Protein AF-A0A486XQH2-F1 (afdb_monomer)

Foldseek 3Di:
DDPPVVPPDDDDDDDDDPVVVVVLVVVCVVVVHDSVCSVCVVCVVVPPDDDDPVVVVVVVCVVVVDDDDAPDVVSVCVVVVHDPVD

Secondary structure (DSSP, 8-state):
--------PPP------HHHHHHHHHHHHHTT--HHHHHHHHHTTTS-----HHHHHHHHHHHTT-S---SSHHHHHHHTT--TT-

Structure (mmCIF, N/CA/C/O backbone):
data_AF-A0A486XQH2-F1
#
_entry.id   AF-A0A486XQH2-F1
#
loop_
_atom_site.group_PDB
_atom_site.id
_atom_site.type_symbol
_atom_site.label_atom_id
_atom_site.label_alt_id
_atom_site.label_comp_id
_atom_site.label_asym_id
_atom_site.label_entity_id
_atom_site.label_seq_id
_atom_site.pdbx_PDB_ins_code
_atom_site.Cartn_x
_atom_site.Cartn_y
_atom_site.Cartn_z
_atom_site.occupancy
_atom_site.B_iso_or_equiv
_atom_site.auth_seq_id
_atom_site.auth_comp_id
_atom_site.auth_asym_id
_atom_site.auth_atom_id
_atom_site.pdbx_PDB_model_num
ATOM 1 N N . MET A 1 1 ? 25.710 -18.563 9.345 1.00 36.62 1 MET A N 1
ATOM 2 C CA . MET A 1 1 ? 24.999 -17.799 10.393 1.00 36.62 1 MET A CA 1
ATOM 3 C C . MET A 1 1 ? 23.824 -17.088 9.742 1.00 36.62 1 MET A C 1
ATOM 5 O O . MET A 1 1 ? 24.058 -16.229 8.907 1.00 36.62 1 MET A O 1
ATOM 9 N N . ARG A 1 2 ? 22.580 -17.492 10.032 1.00 37.16 2 ARG A N 1
ATOM 10 C CA . ARG A 1 2 ? 21.391 -16.729 9.624 1.00 37.16 2 ARG A CA 1
ATOM 11 C C . ARG A 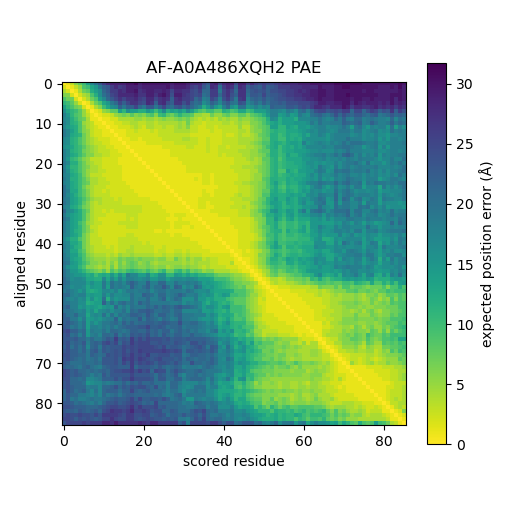1 2 ? 21.074 -15.768 10.760 1.00 37.16 2 ARG A C 1
ATOM 13 O O . ARG A 1 2 ? 20.551 -16.202 11.780 1.00 37.16 2 ARG A O 1
ATOM 20 N N . ASP A 1 3 ? 21.419 -14.500 10.594 1.00 40.44 3 ASP A N 1
ATOM 21 C CA . ASP A 1 3 ? 20.868 -13.446 11.438 1.00 40.44 3 ASP A CA 1
ATOM 22 C C . ASP A 1 3 ? 19.459 -13.131 10.912 1.00 40.44 3 ASP A C 1
ATOM 24 O O . ASP A 1 3 ? 19.245 -12.262 10.067 1.00 40.44 3 ASP A O 1
ATOM 28 N N . LEU A 1 4 ? 18.493 -13.956 11.326 1.00 46.50 4 LEU A N 1
ATOM 29 C CA . LEU A 1 4 ? 17.072 -13.638 11.230 1.00 46.50 4 LEU A CA 1
ATOM 30 C C . LEU A 1 4 ? 16.807 -12.579 12.296 1.00 46.50 4 LEU A C 1
ATOM 32 O O . LEU A 1 4 ? 16.316 -12.889 13.382 1.00 46.50 4 LEU A O 1
ATOM 36 N N . SER A 1 5 ? 17.165 -11.333 11.991 1.00 45.62 5 SER A N 1
ATOM 37 C CA . SER A 1 5 ? 16.700 -10.176 12.743 1.00 45.62 5 SER A CA 1
ATOM 38 C C . SER A 1 5 ? 15.174 -10.162 12.660 1.00 45.62 5 SER A C 1
ATOM 40 O O . SER A 1 5 ? 14.566 -9.625 11.738 1.00 45.62 5 SER A O 1
ATOM 42 N N . ALA A 1 6 ? 14.535 -10.847 13.608 1.00 52.97 6 ALA A N 1
ATOM 43 C CA . ALA A 1 6 ? 13.107 -10.794 13.825 1.00 52.97 6 ALA A CA 1
ATOM 44 C C . ALA A 1 6 ? 12.786 -9.330 14.120 1.00 52.97 6 ALA A C 1
ATOM 46 O O . ALA A 1 6 ? 12.967 -8.859 15.243 1.00 52.97 6 ALA A O 1
ATOM 47 N N . HIS A 1 7 ? 12.403 -8.585 13.080 1.00 61.34 7 HIS A N 1
ATOM 48 C CA . HIS A 1 7 ? 12.010 -7.194 13.203 1.00 61.34 7 HIS A CA 1
ATOM 49 C C . HIS A 1 7 ? 10.955 -7.122 14.303 1.00 61.34 7 HIS A C 1
ATOM 51 O O . HIS A 1 7 ? 9.864 -7.683 14.172 1.00 61.34 7 HIS A O 1
ATOM 57 N N . LYS A 1 8 ? 11.322 -6.507 15.430 1.00 80.62 8 LYS A N 1
ATOM 58 C CA . LYS A 1 8 ? 10.478 -6.426 16.618 1.00 80.62 8 LYS A CA 1
ATOM 59 C C . LYS A 1 8 ? 9.192 -5.706 16.220 1.00 80.62 8 LYS A C 1
ATOM 61 O O . LYS A 1 8 ? 9.205 -4.499 15.997 1.00 80.62 8 LYS A O 1
ATOM 66 N N . LYS A 1 9 ? 8.096 -6.456 16.070 1.00 79.50 9 LYS A N 1
ATOM 67 C CA . LYS A 1 9 ? 6.797 -5.888 15.696 1.00 79.50 9 LYS A CA 1
ATOM 68 C C . LYS A 1 9 ? 6.323 -4.977 16.827 1.00 79.50 9 LYS A C 1
ATOM 70 O O . LYS A 1 9 ? 6.260 -5.400 17.980 1.00 79.50 9 LYS A O 1
ATOM 75 N N . VAL A 1 10 ? 6.003 -3.732 16.490 1.00 87.56 10 VAL A N 1
ATOM 76 C CA . VAL A 1 10 ? 5.438 -2.745 17.418 1.00 87.56 10 VAL A CA 1
ATOM 77 C C . VAL A 1 10 ? 3.940 -2.635 17.155 1.00 87.56 10 VAL A C 1
ATOM 79 O O . VAL A 1 10 ? 3.497 -2.710 16.010 1.00 87.56 10 VAL A O 1
ATOM 82 N N . LYS A 1 11 ? 3.147 -2.488 18.220 1.00 90.88 11 LYS A N 1
ATOM 83 C CA . LYS A 1 11 ? 1.697 -2.304 18.121 1.00 90.88 11 LYS A CA 1
ATOM 84 C C . LYS A 1 11 ? 1.379 -0.827 17.885 1.00 90.88 11 LYS A C 1
ATOM 86 O O . LYS A 1 11 ? 1.850 0.023 18.632 1.00 90.88 11 LYS A O 1
ATOM 91 N N . MET A 1 12 ? 0.538 -0.553 16.893 1.00 89.50 12 MET A N 1
ATOM 92 C CA . MET A 1 12 ? -0.045 0.763 16.632 1.00 89.50 12 MET A CA 1
ATOM 93 C C . MET A 1 12 ? -1.553 0.703 16.896 1.00 89.50 12 MET A C 1
ATOM 95 O O . MET A 1 12 ? -2.202 -0.283 16.541 1.00 89.50 12 MET A O 1
ATOM 99 N N . THR A 1 13 ? -2.099 1.743 17.521 1.00 94.69 13 THR A N 1
ATOM 100 C CA . THR A 1 13 ? -3.544 1.921 17.718 1.00 94.69 13 THR A CA 1
ATOM 101 C C . THR A 1 13 ? -4.007 3.063 16.824 1.00 94.69 13 THR A C 1
ATOM 103 O O . THR A 1 13 ? -3.343 4.093 16.768 1.00 94.69 13 THR A O 1
ATOM 106 N N . ILE A 1 14 ? -5.125 2.872 16.127 1.00 93.62 14 ILE A N 1
ATOM 107 C CA . ILE A 1 14 ? -5.744 3.887 15.272 1.00 93.62 14 ILE A CA 1
ATOM 108 C C . ILE A 1 14 ? -7.132 4.165 15.836 1.00 93.62 14 ILE A C 1
ATOM 110 O O . ILE A 1 14 ? -7.941 3.243 15.973 1.00 93.62 14 ILE A O 1
ATOM 114 N N . GLU A 1 15 ? -7.391 5.423 16.169 1.00 97.06 15 GLU A N 1
ATOM 115 C CA . GLU A 1 15 ? -8.731 5.897 16.496 1.00 97.06 1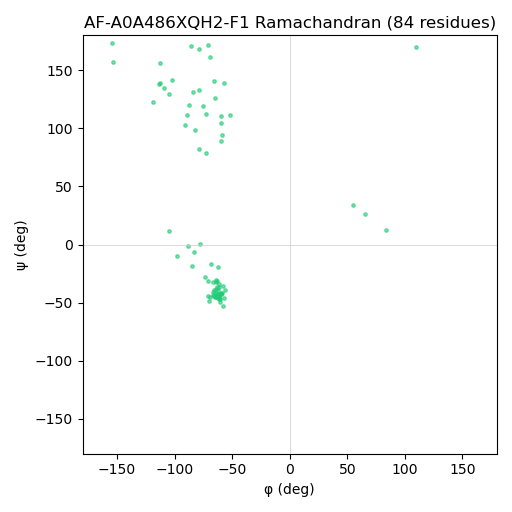5 GLU A CA 1
ATOM 116 C C . GLU A 1 15 ? -9.511 6.119 15.200 1.00 97.06 15 GLU A C 1
ATOM 118 O O . GLU A 1 15 ? -8.992 6.677 14.236 1.00 97.06 15 GLU A O 1
ATOM 123 N N . CYS A 1 16 ? -10.741 5.621 15.158 1.00 95.81 16 CYS A N 1
ATOM 124 C CA . CYS A 1 16 ? -11.636 5.761 14.018 1.00 95.81 16 CYS A CA 1
ATOM 125 C C . CYS A 1 16 ? -13.087 5.696 14.493 1.00 95.81 16 CYS A C 1
ATOM 127 O O . CYS A 1 16 ? -13.400 5.127 15.545 1.00 95.81 16 CYS A O 1
ATOM 129 N N . THR A 1 17 ? -13.977 6.268 13.698 1.00 98.38 17 THR A N 1
ATOM 130 C CA . THR A 1 17 ? -15.421 6.148 13.866 1.00 98.38 17 THR A CA 1
ATOM 131 C C . THR A 1 17 ? -15.892 4.716 13.561 1.00 98.38 17 THR 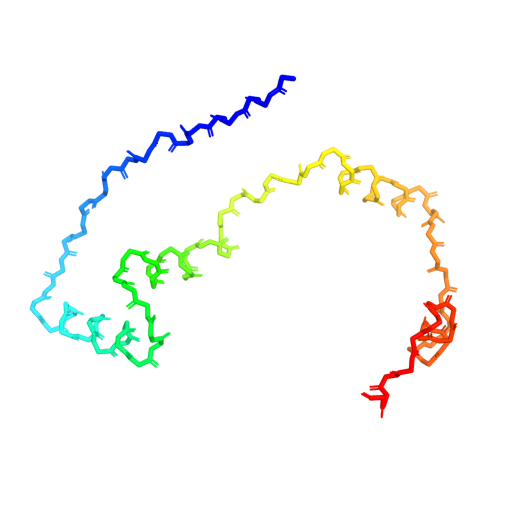A C 1
ATOM 133 O O . THR A 1 17 ? -15.194 3.940 12.892 1.00 98.38 17 THR A O 1
ATOM 136 N N . PRO A 1 18 ? -17.093 4.323 14.027 1.00 98.12 18 PRO A N 1
ATOM 137 C CA . PRO A 1 18 ? -17.669 3.020 13.693 1.00 98.12 18 PRO A CA 1
ATOM 138 C C . PRO A 1 18 ? -17.788 2.774 12.181 1.00 98.12 18 PRO A C 1
ATOM 140 O O . PRO A 1 18 ? -17.496 1.665 11.725 1.00 98.12 18 PRO A O 1
ATOM 143 N N . ASP A 1 19 ? -18.149 3.807 11.417 1.00 98.19 19 ASP A N 1
ATOM 144 C CA . ASP A 1 19 ? -18.341 3.728 9.966 1.00 98.19 19 ASP A CA 1
ATOM 145 C C . ASP A 1 19 ? -17.011 3.555 9.230 1.00 98.19 19 ASP A C 1
ATOM 147 O O . ASP A 1 19 ? -16.879 2.666 8.386 1.00 98.19 19 ASP A O 1
ATOM 151 N N . GLU A 1 20 ? -15.983 4.318 9.612 1.00 97.75 20 GLU A N 1
ATOM 152 C CA . GLU A 1 20 ? -14.623 4.139 9.092 1.00 97.75 20 GLU A CA 1
ATOM 153 C C . GLU A 1 20 ? -14.125 2.717 9.357 1.00 97.75 20 GLU A C 1
ATOM 155 O O . GLU A 1 20 ? -13.640 2.041 8.448 1.00 97.75 20 GLU A O 1
ATOM 160 N N . ARG A 1 21 ? -14.311 2.200 10.579 1.00 96.62 21 ARG A N 1
ATOM 161 C CA . ARG A 1 21 ? -13.928 0.824 10.920 1.00 96.62 21 ARG A CA 1
ATOM 162 C C . ARG A 1 21 ? -14.654 -0.207 10.055 1.00 96.62 21 ARG A C 1
ATOM 164 O O . ARG A 1 21 ? -14.040 -1.202 9.656 1.00 96.62 21 ARG A O 1
ATOM 171 N N . ALA A 1 22 ? -15.948 -0.017 9.800 1.00 97.62 22 ALA A N 1
ATOM 172 C CA . ALA A 1 22 ? -16.731 -0.909 8.949 1.00 97.62 22 ALA A CA 1
ATOM 173 C C . ALA A 1 22 ? -16.216 -0.885 7.503 1.00 97.62 22 ALA A C 1
ATOM 175 O O . ALA A 1 22 ? -15.995 -1.943 6.907 1.00 97.62 22 ALA A O 1
ATOM 176 N N . TYR A 1 23 ? -15.934 0.307 6.977 1.00 97.50 23 TYR A N 1
ATOM 177 C CA . TYR A 1 23 ? -15.408 0.480 5.629 1.00 97.50 23 TYR A CA 1
ATOM 178 C C . TYR A 1 23 ? -14.015 -0.146 5.465 1.00 97.50 23 TYR A C 1
ATOM 180 O O . TYR A 1 23 ? -13.788 -0.910 4.526 1.00 97.50 23 TYR A O 1
ATOM 188 N N . ILE A 1 24 ? -13.103 0.068 6.422 1.00 96.31 24 ILE A N 1
ATOM 189 C CA . ILE A 1 24 ? -11.764 -0.547 6.413 1.00 96.31 24 ILE A CA 1
ATOM 190 C C . ILE A 1 24 ? -11.874 -2.081 6.425 1.00 96.31 24 ILE A C 1
ATOM 192 O O . ILE A 1 24 ? -11.175 -2.756 5.669 1.00 96.31 24 ILE A O 1
ATOM 196 N N . LYS A 1 25 ? -12.776 -2.656 7.234 1.00 96.56 25 LYS A N 1
ATOM 197 C CA . LYS A 1 25 ? -13.016 -4.112 7.246 1.00 96.56 25 LYS A CA 1
ATOM 198 C C . LYS A 1 25 ? -13.507 -4.634 5.900 1.00 96.56 25 LYS A C 1
ATOM 200 O O . LYS A 1 25 ? -13.046 -5.685 5.459 1.00 96.56 25 LYS A O 1
ATOM 205 N N . MET A 1 26 ? -14.422 -3.915 5.256 1.00 97.88 26 MET A N 1
ATOM 206 C CA . MET A 1 26 ? -14.943 -4.290 3.944 1.00 97.88 26 MET A CA 1
ATOM 207 C C . MET A 1 26 ? -13.836 -4.279 2.882 1.00 97.88 26 MET A C 1
ATOM 209 O O . MET A 1 26 ? -13.725 -5.225 2.102 1.00 97.88 26 MET A O 1
ATOM 213 N N . LEU A 1 27 ? -12.980 -3.252 2.883 1.00 97.75 27 LEU A N 1
ATOM 214 C CA . LEU A 1 27 ? -11.828 -3.174 1.982 1.00 97.75 27 LEU A CA 1
ATOM 215 C C . LEU A 1 27 ? -10.832 -4.314 2.220 1.00 97.75 27 LEU A C 1
ATOM 217 O O . LEU A 1 27 ? -10.368 -4.926 1.261 1.00 97.75 27 LEU A O 1
ATOM 221 N N . ALA A 1 28 ? -10.546 -4.636 3.484 1.00 97.19 28 ALA A N 1
ATOM 222 C CA . ALA A 1 28 ? -9.635 -5.721 3.843 1.00 97.19 28 ALA A CA 1
ATOM 223 C C . ALA A 1 28 ? -10.160 -7.074 3.336 1.00 97.19 28 ALA A C 1
ATOM 225 O O . ALA A 1 28 ? -9.427 -7.820 2.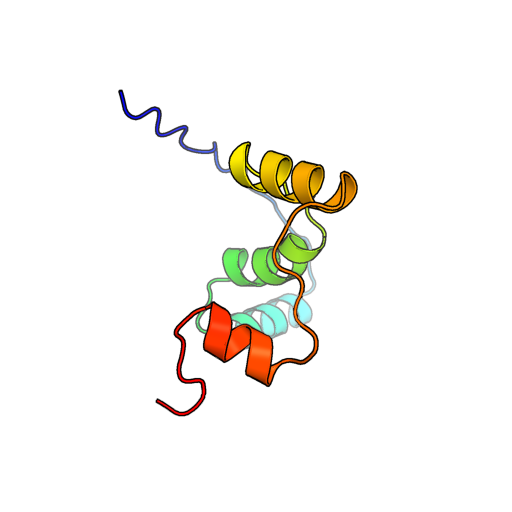689 1.00 97.19 28 ALA A O 1
ATOM 226 N N . ALA A 1 29 ? -11.455 -7.342 3.539 1.00 97.31 29 ALA A N 1
ATOM 227 C CA . ALA A 1 29 ? -12.113 -8.544 3.038 1.00 97.31 29 ALA A CA 1
ATOM 228 C C . ALA A 1 29 ? -12.072 -8.634 1.505 1.00 97.31 29 ALA A C 1
ATOM 230 O O . ALA A 1 29 ? -11.719 -9.681 0.969 1.00 97.31 29 ALA A O 1
ATOM 231 N N . LYS A 1 30 ? -12.367 -7.532 0.800 1.00 97.06 30 LYS A N 1
ATOM 232 C CA . LYS A 1 30 ? -12.309 -7.471 -0.670 1.00 97.06 30 LYS A CA 1
ATOM 233 C C . LYS A 1 30 ? -10.901 -7.740 -1.214 1.00 97.06 30 LYS A C 1
ATOM 235 O O . LYS A 1 30 ? -10.768 -8.317 -2.285 1.00 97.06 30 LYS A O 1
ATOM 240 N N . ALA A 1 31 ? -9.866 -7.317 -0.490 1.00 95.94 31 ALA A N 1
ATOM 241 C CA . ALA A 1 31 ? -8.468 -7.515 -0.865 1.00 95.94 31 ALA A CA 1
ATOM 242 C C . ALA A 1 31 ? -7.871 -8.845 -0.365 1.00 95.94 31 ALA A C 1
ATOM 244 O O . ALA A 1 31 ? -6.704 -9.109 -0.633 1.00 95.94 31 ALA A O 1
ATOM 245 N N . HIS A 1 32 ? -8.634 -9.668 0.367 1.00 96.38 3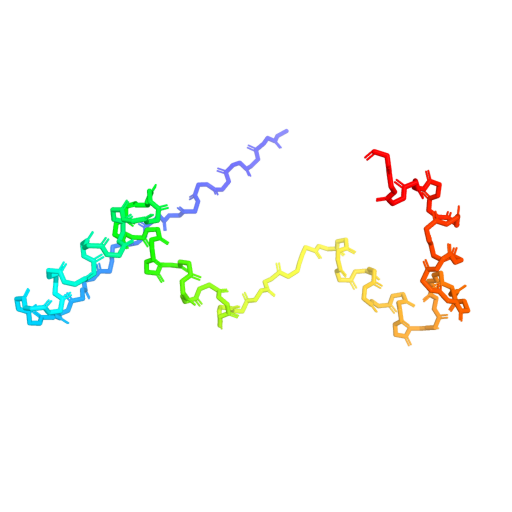2 HIS A N 1
ATOM 246 C CA . HIS A 1 32 ? -8.134 -10.865 1.059 1.00 96.38 32 HIS A CA 1
ATOM 247 C C . HIS A 1 32 ? -6.953 -10.585 2.011 1.00 96.38 32 HIS A C 1
ATOM 249 O O . HIS A 1 32 ? -6.070 -11.422 2.194 1.00 96.38 32 HIS A O 1
ATOM 255 N N . LEU A 1 33 ? -6.949 -9.410 2.646 1.00 94.94 33 LEU A N 1
ATOM 2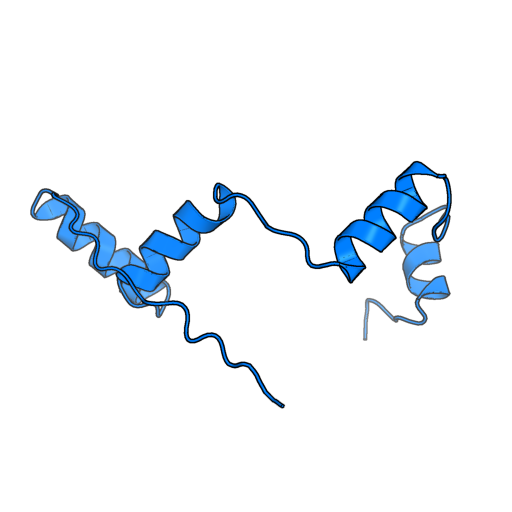56 C CA . LEU A 1 33 ? -5.932 -8.983 3.607 1.00 94.94 33 LEU A CA 1
ATOM 257 C C . LEU A 1 33 ? -6.526 -8.884 5.015 1.00 94.94 33 LEU A C 1
ATOM 259 O O . LEU A 1 33 ? -7.726 -8.669 5.194 1.00 94.94 33 LEU A O 1
ATOM 263 N N . ASN A 1 34 ? -5.679 -8.986 6.041 1.00 95.06 34 ASN A N 1
ATOM 264 C CA . ASN A 1 34 ? -6.074 -8.527 7.373 1.00 95.06 34 ASN A CA 1
ATOM 265 C C . ASN A 1 34 ? -5.967 -6.989 7.461 1.00 95.06 34 ASN A C 1
ATOM 267 O O . ASN A 1 34 ? -5.397 -6.333 6.589 1.00 95.06 34 ASN A O 1
ATOM 271 N N . LEU A 1 35 ? -6.523 -6.400 8.524 1.00 94.31 35 LEU A N 1
ATOM 272 C CA . LEU A 1 35 ? -6.556 -4.940 8.692 1.00 94.31 35 LEU A CA 1
ATOM 273 C C . LEU A 1 35 ? -5.157 -4.311 8.714 1.00 94.31 35 LEU A C 1
ATOM 275 O O . LEU A 1 35 ? -4.949 -3.264 8.108 1.00 94.31 35 LEU A O 1
ATOM 279 N N . SER A 1 36 ? -4.211 -4.936 9.417 1.00 93.00 36 SER A N 1
ATOM 280 C CA . SER A 1 36 ? -2.844 -4.427 9.526 1.00 93.00 36 SER A CA 1
ATO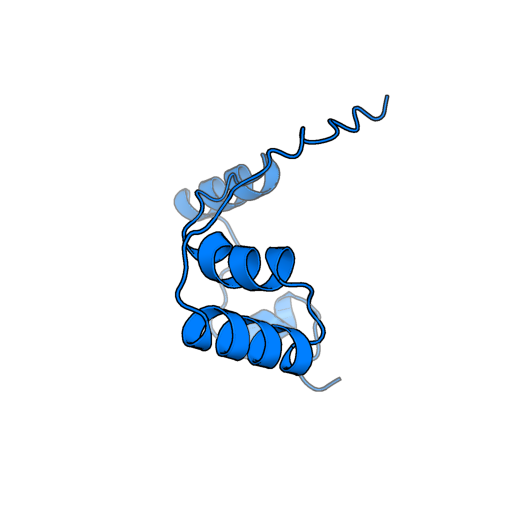M 281 C C . SER A 1 36 ? -2.140 -4.450 8.174 1.00 93.00 36 SER A C 1
ATOM 283 O O . SER A 1 36 ? -1.530 -3.453 7.802 1.00 93.00 36 SER A O 1
ATOM 285 N N . ASP A 1 37 ? -2.282 -5.539 7.421 1.00 93.25 37 ASP A N 1
ATOM 286 C CA . ASP A 1 37 ? -1.683 -5.688 6.095 1.00 93.25 37 ASP A CA 1
ATOM 287 C C . ASP A 1 37 ? -2.295 -4.708 5.095 1.00 93.25 37 ASP A C 1
ATOM 289 O O . ASP A 1 37 ? -1.562 -4.073 4.340 1.00 93.25 37 ASP A O 1
ATOM 293 N N . LEU A 1 38 ? -3.619 -4.507 5.133 1.00 95.50 38 LEU A N 1
ATOM 294 C CA . LEU A 1 38 ? -4.279 -3.500 4.305 1.00 95.50 38 LEU A CA 1
ATOM 295 C C . LEU A 1 38 ? -3.700 -2.108 4.584 1.00 95.50 38 LEU A C 1
ATOM 297 O O . LEU A 1 38 ? -3.260 -1.429 3.659 1.00 95.50 38 LEU A O 1
ATOM 301 N N . ILE A 1 39 ? -3.667 -1.686 5.849 1.00 93.69 39 ILE A N 1
ATOM 302 C CA . ILE A 1 39 ? -3.195 -0.349 6.235 1.00 93.69 39 ILE A CA 1
ATOM 303 C C . ILE A 1 39 ? -1.721 -0.166 5.860 1.00 93.69 39 ILE A C 1
ATOM 305 O O . ILE A 1 39 ? -1.356 0.840 5.252 1.00 93.69 39 ILE A O 1
ATOM 309 N N . LEU A 1 40 ? -0.875 -1.156 6.156 1.00 91.81 40 LEU A N 1
ATOM 310 C CA . LEU A 1 40 ? 0.539 -1.112 5.793 1.00 91.81 40 LEU A CA 1
ATOM 311 C C . LEU A 1 40 ? 0.745 -1.111 4.274 1.00 91.81 40 LEU A C 1
ATOM 313 O O . LEU A 1 40 ? 1.675 -0.463 3.809 1.00 91.81 40 LEU A O 1
ATOM 317 N N . SER A 1 41 ? -0.118 -1.757 3.484 1.00 92.06 41 SER A N 1
ATOM 318 C CA . SER A 1 41 ? -0.014 -1.732 2.017 1.00 92.06 41 SER A CA 1
ATOM 319 C C . SER A 1 41 ? -0.191 -0.324 1.441 1.00 92.06 41 SER A C 1
ATOM 321 O O . SER A 1 41 ? 0.537 0.053 0.522 1.00 92.06 41 SER A O 1
ATOM 323 N N . TYR A 1 42 ? -1.080 0.489 2.024 1.00 91.31 42 TYR A N 1
ATOM 324 C CA . TYR A 1 42 ? -1.235 1.890 1.637 1.00 91.31 42 TYR A CA 1
ATOM 325 C C . TYR A 1 42 ? -0.027 2.724 2.073 1.00 91.31 42 TYR A C 1
ATOM 327 O O . TYR A 1 42 ? 0.551 3.422 1.247 1.00 91.31 42 TYR A O 1
ATOM 335 N N . LEU A 1 43 ? 0.396 2.594 3.336 1.00 89.88 43 LEU A N 1
ATOM 336 C CA . LEU A 1 43 ? 1.466 3.417 3.915 1.00 89.88 43 LEU A CA 1
ATOM 337 C C . LEU A 1 43 ? 2.873 3.049 3.418 1.00 89.88 43 LEU A C 1
ATOM 339 O O . LEU A 1 43 ? 3.763 3.892 3.370 1.00 89.88 43 LEU A O 1
ATOM 343 N N . SER A 1 44 ? 3.091 1.792 3.027 1.00 87.00 44 SER A N 1
ATOM 344 C CA . SER A 1 44 ? 4.405 1.292 2.595 1.00 87.00 44 SER A CA 1
ATOM 345 C C . SER A 1 44 ? 4.957 1.982 1.351 1.00 87.00 44 SER A C 1
ATOM 347 O O . SER A 1 44 ? 6.164 1.937 1.117 1.00 87.00 44 SER A O 1
ATOM 349 N N . LYS A 1 45 ? 4.097 2.636 0.564 1.00 83.19 45 LYS A N 1
ATOM 350 C CA . LYS A 1 45 ? 4.512 3.442 -0.589 1.00 83.19 45 LYS A CA 1
ATOM 351 C C . LYS A 1 45 ? 5.296 4.682 -0.167 1.00 83.19 45 LYS A C 1
ATOM 353 O O . LYS A 1 45 ? 6.216 5.067 -0.882 1.00 83.19 45 LYS A O 1
ATOM 358 N N . ASP A 1 46 ? 4.967 5.231 0.998 1.00 86.75 46 ASP A N 1
ATOM 359 C CA . ASP A 1 46 ? 5.558 6.452 1.546 1.00 86.75 46 ASP A CA 1
ATOM 360 C C . ASP A 1 46 ? 6.673 6.163 2.557 1.00 86.75 46 ASP A C 1
ATOM 362 O O . ASP A 1 46 ? 7.404 7.063 2.974 1.00 86.75 46 ASP A O 1
ATOM 366 N N . PHE A 1 47 ? 6.832 4.903 2.974 1.00 84.25 47 PHE A N 1
ATOM 367 C CA . PHE A 1 47 ? 7.922 4.532 3.864 1.00 84.25 47 PHE A CA 1
ATOM 368 C C . PHE A 1 47 ? 9.271 4.698 3.164 1.00 84.25 47 PHE A C 1
ATOM 370 O O . PHE A 1 47 ? 9.417 4.324 1.996 1.00 84.25 47 PHE A O 1
ATOM 377 N N . PRO A 1 48 ? 10.295 5.196 3.881 1.00 79.88 48 PRO A N 1
ATOM 378 C CA . PRO A 1 48 ? 11.636 5.270 3.336 1.00 79.88 48 PRO A CA 1
ATOM 379 C C . PRO A 1 48 ? 12.096 3.861 2.963 1.00 79.88 48 PRO A C 1
ATOM 381 O O . PRO A 1 48 ? 12.322 3.001 3.820 1.00 79.88 48 PRO A O 1
ATOM 384 N N . LYS A 1 49 ? 12.223 3.613 1.658 1.00 74.81 49 LYS A N 1
ATOM 385 C CA . LYS A 1 49 ? 12.745 2.35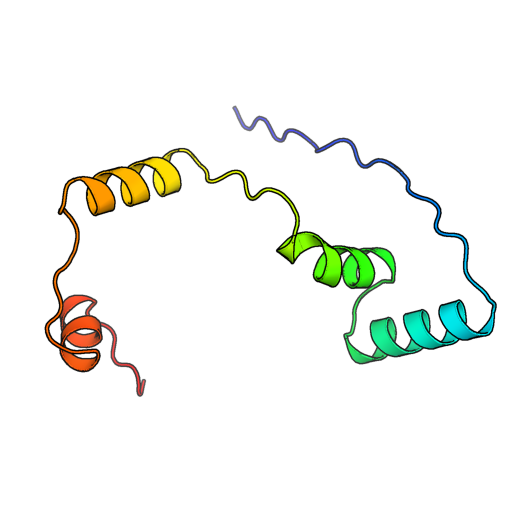1 1.147 1.00 74.81 49 LYS A CA 1
ATOM 386 C C . LYS A 1 49 ? 14.239 2.322 1.411 1.00 74.81 49 LYS A C 1
ATOM 388 O O . LYS A 1 49 ? 15.005 3.080 0.822 1.00 74.81 49 LYS A O 1
ATOM 393 N N . LYS A 1 50 ? 14.665 1.428 2.299 1.00 74.38 50 LYS A N 1
ATOM 394 C CA . LYS A 1 50 ? 16.084 1.135 2.456 1.00 74.38 50 LYS A CA 1
ATOM 395 C C . LYS A 1 50 ? 16.475 0.129 1.382 1.00 74.38 50 LYS A C 1
ATOM 397 O O . LYS A 1 50 ? 16.224 -1.064 1.526 1.00 74.38 50 LYS A O 1
ATOM 402 N N . PHE A 1 51 ? 17.054 0.627 0.298 1.00 77.75 51 PHE A N 1
ATOM 403 C CA . PHE A 1 51 ? 17.684 -0.222 -0.704 1.00 77.75 51 PHE A CA 1
ATOM 404 C C . PHE A 1 51 ? 18.767 -1.084 -0.045 1.00 77.75 51 PHE A C 1
ATOM 406 O O . PHE A 1 51 ? 19.490 -0.628 0.850 1.00 77.75 51 PHE A O 1
ATOM 413 N N . ASN A 1 52 ? 18.851 -2.354 -0.445 1.00 82.38 52 ASN A N 1
ATOM 414 C CA . ASN A 1 52 ? 19.948 -3.208 -0.006 1.00 82.38 52 ASN A CA 1
ATOM 415 C C . ASN A 1 52 ? 21.259 -2.748 -0.685 1.00 82.38 52 ASN A C 1
ATOM 417 O O . ASN A 1 52 ? 21.256 -1.875 -1.556 1.00 82.38 52 ASN A O 1
ATOM 421 N N . LYS A 1 53 ? 22.400 -3.312 -0.268 1.00 86.56 53 LYS A N 1
ATOM 422 C CA . LYS A 1 53 ? 23.710 -2.919 -0.818 1.00 86.56 53 LYS A CA 1
ATOM 423 C C . LYS A 1 53 ? 23.793 -3.113 -2.336 1.00 86.56 53 LYS A C 1
ATOM 425 O O . LYS A 1 53 ? 24.417 -2.299 -3.002 1.00 86.56 53 LYS A O 1
ATOM 430 N N . GLU A 1 54 ? 23.156 -4.155 -2.859 1.00 87.25 54 GLU A N 1
ATOM 431 C CA . GLU A 1 54 ? 23.167 -4.495 -4.285 1.00 87.25 54 GLU A CA 1
ATOM 432 C C . GLU A 1 54 ? 22.376 -3.474 -5.105 1.00 87.25 54 GLU A C 1
ATOM 434 O O . GLU A 1 54 ? 22.871 -2.966 -6.103 1.00 87.25 54 GLU A O 1
ATOM 439 N N . THR A 1 55 ? 21.184 -3.087 -4.646 1.00 86.38 55 THR A N 1
ATOM 440 C CA . THR A 1 55 ? 20.375 -2.064 -5.313 1.00 86.38 55 THR A CA 1
ATOM 441 C C . THR A 1 55 ? 21.051 -0.696 -5.267 1.00 86.38 55 THR A C 1
ATOM 443 O O . THR A 1 55 ? 21.029 0.023 -6.257 1.00 86.38 55 THR A O 1
ATOM 446 N N . LEU A 1 56 ? 21.699 -0.337 -4.152 1.00 87.88 56 LEU A N 1
ATOM 447 C CA . LEU A 1 56 ? 22.483 0.902 -4.074 1.00 87.88 56 LEU A CA 1
ATOM 448 C C . LEU A 1 56 ? 23.677 0.894 -5.037 1.00 87.88 56 LEU A C 1
ATOM 450 O O . LEU A 1 56 ? 23.976 1.926 -5.631 1.00 87.88 56 LEU A O 1
ATOM 454 N N . ALA A 1 57 ? 24.344 -0.252 -5.198 1.00 87.31 57 ALA A N 1
ATOM 455 C CA . ALA A 1 57 ? 25.435 -0.400 -6.156 1.00 87.31 57 ALA A CA 1
ATOM 456 C C . ALA A 1 57 ? 24.936 -0.255 -7.601 1.00 87.31 57 ALA A C 1
ATOM 458 O O . ALA A 1 57 ? 25.517 0.515 -8.355 1.00 87.31 57 ALA A O 1
ATOM 459 N N . ALA A 1 58 ? 23.819 -0.898 -7.952 1.00 86.69 58 ALA A N 1
ATOM 460 C CA . ALA A 1 58 ? 23.216 -0.780 -9.280 1.00 86.69 58 ALA A CA 1
ATOM 461 C C . ALA A 1 58 ? 22.769 0.659 -9.608 1.00 86.69 58 ALA A C 1
ATOM 463 O O . ALA A 1 58 ? 22.959 1.123 -10.728 1.00 86.69 58 ALA A O 1
ATOM 464 N N . ILE A 1 59 ? 22.213 1.392 -8.632 1.00 86.25 59 ILE A N 1
ATOM 465 C CA . ILE A 1 59 ? 21.874 2.819 -8.798 1.00 86.25 59 ILE A CA 1
ATOM 466 C C . ILE A 1 59 ? 23.138 3.641 -9.070 1.00 86.25 59 ILE A C 1
ATOM 468 O O . ILE A 1 59 ? 23.150 4.471 -9.972 1.00 86.25 59 ILE A O 1
ATOM 472 N N . LYS A 1 60 ? 24.217 3.383 -8.324 1.00 88.00 60 LYS A N 1
ATOM 473 C CA . LYS A 1 60 ? 25.489 4.081 -8.515 1.00 88.00 60 LYS A CA 1
ATOM 474 C C . LYS A 1 60 ? 26.096 3.806 -9.897 1.00 88.00 60 LYS A C 1
ATOM 476 O O . LYS A 1 60 ? 26.572 4.736 -10.535 1.00 88.00 60 LYS A O 1
ATOM 481 N N . GLU A 1 61 ? 26.062 2.557 -10.361 1.00 89.81 61 GLU A N 1
ATOM 482 C CA . GLU A 1 61 ? 26.516 2.204 -11.712 1.00 89.81 61 GLU A CA 1
ATOM 483 C C . GLU A 1 61 ? 25.726 2.966 -12.784 1.00 89.81 61 GLU A C 1
ATOM 485 O O . GLU A 1 61 ? 26.321 3.499 -13.720 1.00 89.81 61 GLU A O 1
ATOM 490 N N . LEU A 1 62 ? 24.405 3.090 -12.615 1.00 86.75 62 LEU A N 1
ATOM 491 C CA . LEU A 1 62 ? 23.557 3.876 -13.511 1.00 86.75 62 LEU A CA 1
ATOM 492 C C . LEU A 1 62 ? 23.966 5.361 -13.545 1.00 86.75 62 LEU A C 1
ATOM 494 O O . LEU A 1 62 ? 24.102 5.934 -14.626 1.00 86.75 62 LEU A O 1
ATOM 498 N N . ASP A 1 63 ? 24.194 5.973 -12.378 1.00 86.75 63 ASP A N 1
ATOM 499 C CA . ASP A 1 63 ? 24.609 7.380 -12.259 1.00 86.75 63 ASP A CA 1
ATOM 500 C C . ASP A 1 63 ? 25.987 7.640 -12.898 1.00 86.75 63 ASP A C 1
ATOM 502 O O . ASP A 1 63 ? 26.238 8.712 -13.450 1.00 86.75 63 ASP A O 1
ATOM 506 N N . GLU A 1 64 ? 26.875 6.645 -12.867 1.00 90.38 64 GLU A N 1
ATOM 507 C CA . GLU A 1 64 ? 28.192 6.669 -13.516 1.00 90.38 64 GLU A CA 1
ATOM 508 C C . GLU A 1 64 ? 28.114 6.406 -15.037 1.00 90.38 64 GLU A C 1
ATOM 510 O O . GLU A 1 64 ? 29.127 6.438 -15.738 1.00 90.38 64 GLU A O 1
ATOM 515 N N . GLY A 1 65 ? 26.906 6.210 -15.580 1.00 82.38 65 GLY A N 1
ATOM 516 C CA . GLY A 1 65 ? 26.655 6.003 -17.005 1.00 82.38 65 GLY A CA 1
ATOM 517 C C . GLY A 1 65 ? 26.834 4.557 -17.470 1.00 82.38 65 GLY A C 1
ATOM 518 O O . GLY A 1 65 ? 26.882 4.313 -18.682 1.00 82.38 65 GLY A O 1
ATOM 519 N N . HIS A 1 66 ? 26.930 3.615 -16.529 1.00 79.12 66 HIS A N 1
ATOM 520 C CA . HIS A 1 66 ? 26.916 2.178 -16.778 1.00 79.12 66 HIS A CA 1
ATOM 521 C C . HIS A 1 66 ? 25.476 1.635 -16.831 1.00 79.12 66 HIS A C 1
ATOM 523 O O . HIS A 1 66 ? 24.503 2.333 -16.548 1.00 79.12 66 HIS A O 1
ATOM 529 N N . GLY A 1 67 ? 25.336 0.375 -17.242 1.00 77.50 67 GLY A N 1
ATOM 530 C CA . GLY A 1 67 ? 24.049 -0.283 -17.460 1.00 77.50 67 GLY A CA 1
ATOM 531 C C . GLY A 1 67 ? 23.751 -0.539 -18.936 1.00 77.50 67 GLY A C 1
ATOM 532 O O . GLY A 1 67 ? 24.459 -0.085 -19.839 1.00 77.50 67 GLY A O 1
ATOM 533 N N . THR A 1 68 ? 22.702 -1.317 -19.177 1.00 81.44 68 THR A N 1
ATOM 534 C CA . THR A 1 68 ? 22.300 -1.719 -20.523 1.00 81.44 68 THR A CA 1
ATOM 535 C C . THR A 1 68 ? 21.621 -0.554 -21.229 1.00 81.44 68 THR A C 1
ATOM 537 O O . THR A 1 68 ? 20.590 -0.052 -20.779 1.00 81.44 68 THR A O 1
ATOM 540 N N . ARG A 1 69 ? 22.201 -0.105 -22.343 1.00 82.81 69 ARG A N 1
ATOM 541 C CA . ARG A 1 69 ? 21.546 0.862 -23.222 1.00 82.81 69 ARG A CA 1
ATOM 542 C C . ARG A 1 69 ? 20.685 0.106 -24.213 1.00 82.81 69 ARG A C 1
ATOM 544 O O . ARG A 1 69 ? 21.215 -0.654 -25.017 1.00 82.81 69 ARG A O 1
ATOM 551 N N . CYS A 1 70 ? 19.393 0.390 -24.177 1.00 87.25 70 CYS A N 1
ATOM 552 C CA . CYS A 1 70 ? 18.452 -0.134 -25.149 1.00 87.25 70 CYS A CA 1
ATOM 553 C C . CYS A 1 70 ? 17.901 1.014 -25.988 1.00 87.25 70 CYS A C 1
ATOM 555 O O . CYS A 1 70 ? 17.604 2.091 -25.465 1.00 87.25 70 CYS A O 1
ATOM 557 N N . ILE A 1 71 ? 17.779 0.794 -27.292 1.00 90.25 71 ILE A N 1
ATOM 558 C CA . ILE A 1 71 ? 17.233 1.783 -28.233 1.00 90.25 71 ILE A CA 1
ATOM 559 C C . ILE A 1 71 ? 15.701 1.732 -28.305 1.00 90.25 71 ILE A C 1
ATOM 561 O O . ILE A 1 71 ? 15.071 2.693 -28.746 1.00 90.25 71 ILE A O 1
ATOM 565 N N . SER A 1 72 ? 15.101 0.629 -27.858 1.00 90.94 72 SER A N 1
ATOM 566 C CA . SER A 1 72 ? 13.656 0.420 -27.772 1.00 90.94 72 SER A CA 1
ATOM 567 C C . SER A 1 72 ? 13.319 -0.602 -26.680 1.00 90.94 72 SER A C 1
ATOM 569 O O . SER A 1 72 ? 14.204 -1.216 -26.081 1.00 90.94 72 SER A O 1
ATOM 571 N N . ILE A 1 73 ? 12.025 -0.780 -26.407 1.00 88.19 73 ILE A N 1
ATOM 572 C CA . ILE A 1 73 ? 11.556 -1.809 -25.473 1.00 88.19 73 ILE A CA 1
ATOM 573 C C . ILE A 1 73 ? 11.718 -3.227 -26.042 1.00 88.19 73 ILE A C 1
ATOM 575 O O . ILE A 1 73 ? 12.005 -4.149 -25.286 1.00 88.19 73 ILE A O 1
ATOM 579 N N . ASP A 1 74 ? 11.608 -3.390 -27.362 1.00 89.44 74 ASP A N 1
ATOM 580 C CA . ASP A 1 74 ? 11.819 -4.680 -28.030 1.00 89.44 74 ASP A CA 1
ATOM 581 C C . ASP A 1 74 ? 13.286 -5.114 -27.919 1.00 89.44 74 ASP A C 1
ATOM 583 O O . ASP A 1 74 ? 13.576 -6.248 -27.548 1.00 89.44 74 ASP A O 1
ATOM 587 N N . ASP A 1 75 ? 14.209 -4.171 -28.128 1.00 90.06 75 ASP A N 1
ATOM 588 C CA . ASP A 1 75 ? 15.651 -4.362 -27.942 1.00 90.06 75 ASP A CA 1
ATOM 589 C C . ASP A 1 75 ? 15.991 -4.713 -26.483 1.00 90.06 75 ASP A C 1
ATOM 591 O O . ASP A 1 75 ? 16.827 -5.571 -26.215 1.00 90.06 75 ASP A O 1
ATOM 595 N N . PHE A 1 76 ? 15.283 -4.126 -25.513 1.00 90.62 76 PHE A N 1
ATOM 596 C CA . PHE A 1 76 ? 15.420 -4.524 -24.112 1.00 90.62 76 PHE A CA 1
ATOM 597 C C . PHE A 1 76 ? 15.029 -5.987 -23.876 1.00 90.62 76 PHE A C 1
ATOM 599 O O . PHE A 1 76 ? 15.779 -6.712 -23.223 1.00 90.62 76 PHE A O 1
ATOM 606 N N . TRP A 1 77 ? 13.889 -6.444 -24.402 1.00 92.19 77 TRP A N 1
ATOM 607 C CA . TRP A 1 77 ? 13.464 -7.835 -24.227 1.00 92.19 77 TRP A CA 1
ATOM 608 C C . TRP A 1 77 ? 14.415 -8.824 -24.902 1.00 92.19 77 TRP A C 1
ATOM 610 O O . TRP A 1 77 ? 14.785 -9.826 -24.283 1.00 92.19 77 TRP A O 1
ATOM 620 N N . GLU A 1 78 ? 14.874 -8.504 -26.114 1.00 88.44 78 GLU A N 1
ATOM 621 C CA . GLU A 1 78 ? 15.861 -9.298 -26.848 1.00 88.44 78 GLU A CA 1
ATOM 622 C C . GLU A 1 78 ? 17.186 -9.404 -26.077 1.00 88.44 78 GLU A C 1
ATOM 624 O O . GLU A 1 78 ? 17.671 -10.512 -25.839 1.00 88.44 78 GLU A O 1
ATOM 629 N N . GLN A 1 79 ? 17.734 -8.282 -25.596 1.00 88.50 79 GLN A N 1
ATOM 630 C CA . GLN A 1 79 ? 18.976 -8.269 -24.813 1.00 88.50 79 GLN A CA 1
ATOM 631 C C . GLN A 1 79 ? 18.852 -9.014 -23.475 1.00 88.50 79 GLN A C 1
ATOM 633 O O . GLN A 1 79 ? 19.831 -9.589 -22.995 1.00 88.50 79 GLN A O 1
ATOM 638 N N . MET A 1 80 ? 17.659 -9.037 -22.875 1.00 89.38 80 MET A N 1
ATOM 639 C CA . MET A 1 80 ? 17.383 -9.791 -21.647 1.00 89.38 80 MET A CA 1
ATOM 640 C C . MET A 1 80 ? 17.072 -11.274 -21.906 1.00 89.38 80 MET A C 1
ATOM 642 O O . MET A 1 80 ? 16.953 -12.041 -20.949 1.00 89.38 80 MET A O 1
ATOM 646 N N . GLY A 1 81 ? 16.944 -11.694 -23.171 1.00 89.06 81 GLY A N 1
ATOM 647 C CA . GLY A 1 81 ? 16.585 -13.063 -23.549 1.00 89.06 81 GLY A CA 1
ATOM 648 C C . GLY A 1 81 ? 15.167 -13.459 -23.125 1.00 89.06 81 GLY A C 1
ATOM 649 O O . GLY A 1 81 ? 14.905 -14.637 -22.878 1.00 89.06 81 GLY A O 1
ATOM 650 N N . ILE A 1 82 ? 14.265 -12.484 -22.991 1.00 89.06 82 ILE A N 1
ATOM 651 C CA . ILE A 1 82 ? 12.880 -12.682 -22.557 1.00 89.06 82 ILE A CA 1
ATOM 652 C C . ILE A 1 82 ? 11.971 -12.568 -23.779 1.00 89.06 82 ILE A C 1
ATOM 654 O O . ILE A 1 82 ? 12.039 -11.585 -24.509 1.00 89.06 82 ILE A O 1
ATOM 658 N N . ASN A 1 83 ? 11.082 -13.544 -23.977 1.00 84.19 83 ASN A N 1
ATOM 659 C CA . ASN A 1 83 ? 9.965 -13.393 -24.906 1.00 84.19 83 ASN A CA 1
ATOM 660 C C . ASN A 1 83 ? 8.767 -12.800 -24.139 1.00 84.19 83 ASN A C 1
ATOM 662 O O . ASN A 1 83 ? 8.234 -13.488 -23.265 1.00 84.19 83 ASN A O 1
ATOM 666 N N . PRO A 1 84 ? 8.354 -11.552 -24.419 1.00 76.81 84 PRO A N 1
ATOM 667 C CA . PRO A 1 84 ? 7.263 -10.902 -23.694 1.00 76.81 84 PRO A CA 1
ATOM 668 C C . PRO A 1 84 ? 5.887 -11.539 -23.956 1.00 76.81 84 PRO A C 1
ATOM 670 O O . PRO A 1 84 ? 4.976 -11.321 -23.160 1.00 76.81 84 PRO A O 1
ATOM 673 N N . ASP A 1 85 ? 5.751 -12.342 -25.017 1.00 81.12 85 ASP A N 1
ATOM 674 C CA . ASP A 1 85 ? 4.499 -12.987 -25.440 1.00 81.12 85 ASP A CA 1
ATOM 675 C C . ASP A 1 85 ? 4.438 -14.498 -25.116 1.00 81.12 85 ASP A C 1
ATOM 677 O O . ASP A 1 85 ? 3.581 -15.210 -25.647 1.00 81.12 85 ASP A O 1
ATOM 681 N N . ALA A 1 86 ? 5.374 -15.011 -24.307 1.00 69.19 86 ALA A N 1
ATOM 682 C CA . ALA A 1 86 ? 5.442 -16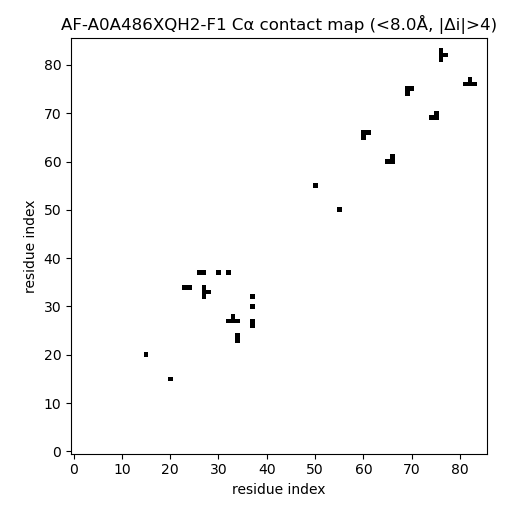.428 -23.921 1.00 69.19 86 ALA A CA 1
ATOM 683 C C . ALA A 1 86 ? 4.451 -16.830 -22.815 1.00 69.19 86 ALA A C 1
ATOM 685 O O . ALA A 1 86 ? 4.156 -16.005 -21.921 1.00 69.19 86 ALA A O 1
#

Radius of gyration: 20.88 Å; Cα contacts (8 Å, |Δi|>4): 22; chains: 1; bounding box: 46×25×46 Å

Mean predicted aligned error: 11.89 Å

Sequence (86 aa):
MRDLSAHKKVKMTIECTPDERAYIKMLAAKAHLNLSDLILSYLSKDFPKKFNKETLAAIKELDEGHGTRCISIDDFWEQMGINPDA

pLDDT: mean 85.69, std 13.67, range [36.62, 98.38]

Solvent-accessible surface area (backbone atoms only — not comparable to full-atom values): 5675 Å² total; per-residue (Å²): 135,86,84,75,76,71,73,80,84,76,91,84,87,81,92,73,54,74,66,56,52,52,51,51,51,52,54,13,60,76,69,78,38,54,67,67,58,44,55,46,61,64,51,57,77,76,47,86,78,79,70,53,75,66,56,51,48,54,52,49,39,43,75,74,71,45,79,89,85,58,95,44,72,68,50,42,31,58,76,69,73,48,69,92,87,113